Protein AF-A0A447R0S0-F1 (afdb_monomer_lite)

Organism: NCBI:txid59203

pLDDT: mean 88.88, std 10.56, range [48.09, 97.12]

Radius of gyration: 17.07 Å; chains: 1; bounding box: 33×17×41 Å

Secondary structure (DSSP, 8-state):
--HHHHHHHHHHHTSS-SS---------TT---HHHHHHHHHHHHHH--

Sequence (49 aa):
MTQAIQLAEVLERLVRPQRLSFIEVMLPKADLPELLRTVTRALEARNGG

Structure (mmCIF, N/CA/C/O backbone):
data_AF-A0A447R0S0-F1
#
_entry.id   AF-A0A447R0S0-F1
#
loop_
_atom_site.group_PDB
_atom_site.id
_atom_site.type_symbol
_atom_site.label_atom_id
_atom_site.label_alt_id
_atom_site.label_comp_id
_atom_site.label_asym_id
_atom_site.label_entity_id
_atom_site.label_seq_id
_atom_site.pdbx_PDB_ins_code
_atom_site.Cartn_x
_atom_site.Cartn_y
_atom_site.Cartn_z
_atom_site.occupancy
_atom_site.B_iso_or_equiv
_atom_site.auth_seq_id
_atom_site.auth_comp_id
_atom_site.auth_asym_id
_atom_site.auth_atom_id
_atom_site.pdbx_PDB_model_num
ATOM 1 N N . MET A 1 1 ? 8.961 -7.586 10.389 1.00 48.09 1 MET A N 1
ATOM 2 C CA . MET A 1 1 ? 7.582 -7.991 10.035 1.00 48.09 1 MET A CA 1
ATOM 3 C C . MET A 1 1 ? 6.592 -7.532 11.110 1.00 48.09 1 MET A C 1
ATOM 5 O O . MET A 1 1 ? 6.030 -8.362 11.803 1.00 48.09 1 MET A O 1
ATOM 9 N N . THR A 1 2 ? 6.402 -6.223 11.305 1.00 58.19 2 THR A N 1
ATOM 10 C CA . THR A 1 2 ? 5.621 -5.715 12.460 1.00 58.19 2 THR A CA 1
ATOM 11 C C . THR A 1 2 ? 4.554 -4.673 12.109 1.00 58.19 2 THR A C 1
ATOM 13 O O . THR A 1 2 ? 3.616 -4.513 12.875 1.00 58.19 2 THR A O 1
ATOM 16 N N . GLN A 1 3 ? 4.625 -4.008 10.949 1.00 69.31 3 GLN A N 1
ATOM 17 C CA . GLN A 1 3 ? 3.693 -2.918 10.603 1.00 69.31 3 GLN A CA 1
ATOM 18 C C . GLN A 1 3 ? 2.344 -3.409 10.054 1.00 69.31 3 GLN A C 1
ATOM 20 O O . GLN A 1 3 ? 1.304 -2.850 10.385 1.00 69.31 3 GLN A O 1
ATOM 25 N N . ALA A 1 4 ? 2.336 -4.491 9.267 1.00 77.50 4 ALA A N 1
ATOM 26 C CA . ALA A 1 4 ? 1.098 -5.042 8.707 1.00 77.50 4 ALA A CA 1
ATOM 27 C C . ALA A 1 4 ? 0.148 -5.586 9.792 1.00 77.50 4 ALA A C 1
ATOM 29 O O . ALA A 1 4 ? -1.064 -5.442 9.672 1.00 77.50 4 ALA A O 1
ATOM 30 N N . ILE A 1 5 ? 0.704 -6.155 10.870 1.00 81.06 5 ILE A N 1
ATOM 31 C CA . ILE A 1 5 ? -0.067 -6.688 12.004 1.00 81.06 5 ILE A CA 1
ATOM 32 C C . ILE A 1 5 ? -0.772 -5.544 12.747 1.00 81.06 5 ILE A C 1
ATOM 34 O O . ILE A 1 5 ? -1.968 -5.622 12.999 1.00 81.06 5 ILE A O 1
ATOM 38 N N . GLN A 1 6 ? -0.066 -4.437 12.999 1.00 86.31 6 GLN A N 1
ATOM 39 C CA . GLN A 1 6 ? -0.636 -3.260 13.666 1.00 86.31 6 GLN A CA 1
ATOM 40 C C . GLN A 1 6 ? -1.799 -2.650 12.874 1.00 86.31 6 GLN A C 1
ATOM 42 O O . GLN A 1 6 ? -2.829 -2.306 13.450 1.00 86.31 6 GLN A O 1
ATOM 47 N N . LEU A 1 7 ? -1.658 -2.530 11.549 1.00 91.44 7 LEU A N 1
ATOM 48 C CA . LEU A 1 7 ? -2.730 -2.003 10.705 1.00 91.44 7 LEU A CA 1
ATOM 49 C C . LEU A 1 7 ? -3.957 -2.926 10.712 1.00 91.44 7 LEU A C 1
ATOM 51 O O . LEU A 1 7 ? -5.078 -2.435 10.829 1.00 91.44 7 LEU A O 1
ATOM 55 N N . ALA A 1 8 ? -3.754 -4.244 10.628 1.00 93.00 8 ALA A N 1
ATOM 56 C CA . ALA A 1 8 ? -4.845 -5.216 10.663 1.00 93.00 8 ALA A CA 1
ATOM 57 C C . ALA A 1 8 ? -5.653 -5.122 11.970 1.00 93.00 8 ALA A C 1
ATOM 59 O O . ALA A 1 8 ? -6.875 -5.000 11.924 1.00 93.00 8 ALA A O 1
ATOM 60 N N . GLU A 1 9 ? -4.980 -5.064 13.121 1.00 92.25 9 GLU A N 1
ATOM 61 C CA . GLU A 1 9 ? -5.632 -4.927 14.431 1.00 92.25 9 GLU A CA 1
ATOM 62 C C . GLU A 1 9 ? -6.440 -3.624 14.556 1.00 92.25 9 GLU A C 1
ATOM 64 O O . GLU A 1 9 ? -7.545 -3.607 15.106 1.00 92.25 9 GLU A O 1
ATOM 69 N N . VAL A 1 10 ? -5.913 -2.509 14.037 1.00 90.88 10 VAL A N 1
ATOM 70 C CA . VAL A 1 10 ? -6.637 -1.229 14.037 1.00 90.88 10 VAL A CA 1
ATOM 71 C C . VAL A 1 10 ? -7.877 -1.310 13.146 1.00 90.88 10 VAL A C 1
ATOM 73 O O . VAL A 1 10 ? -8.941 -0.834 13.543 1.00 90.88 10 VAL A O 1
ATOM 76 N N . LEU A 1 11 ? -7.773 -1.943 11.976 1.00 94.19 11 LEU A N 1
ATOM 77 C CA . LEU A 1 11 ? -8.903 -2.120 11.064 1.00 94.19 11 LEU A CA 1
ATOM 78 C C . LEU A 1 11 ? -9.995 -3.015 11.667 1.00 94.19 11 LEU A C 1
ATOM 80 O O . LEU A 1 11 ? -11.172 -2.667 11.573 1.00 94.19 11 LEU A O 1
ATOM 84 N N . GLU A 1 12 ? -9.634 -4.102 12.353 1.00 94.50 12 GLU A N 1
ATOM 85 C CA . GLU A 1 12 ? -10.594 -4.976 13.047 1.00 94.50 12 GLU A CA 1
ATOM 86 C C . GLU A 1 12 ? -11.396 -4.225 14.120 1.00 94.50 12 GLU A C 1
ATOM 88 O O . GLU A 1 12 ? -12.612 -4.399 14.250 1.00 94.50 12 GLU A O 1
ATOM 93 N N . ARG A 1 13 ? -10.748 -3.312 14.851 1.00 91.06 13 ARG A N 1
ATOM 94 C CA . ARG A 1 13 ? -11.411 -2.471 15.863 1.00 91.06 13 ARG A CA 1
ATOM 95 C C . ARG A 1 13 ? -12.340 -1.416 15.257 1.00 91.06 13 ARG A C 1
ATOM 97 O O . ARG A 1 13 ? -13.192 -0.880 15.967 1.00 91.06 13 ARG A O 1
ATOM 104 N N . LEU A 1 14 ? -12.193 -1.123 13.966 1.00 93.25 14 LEU 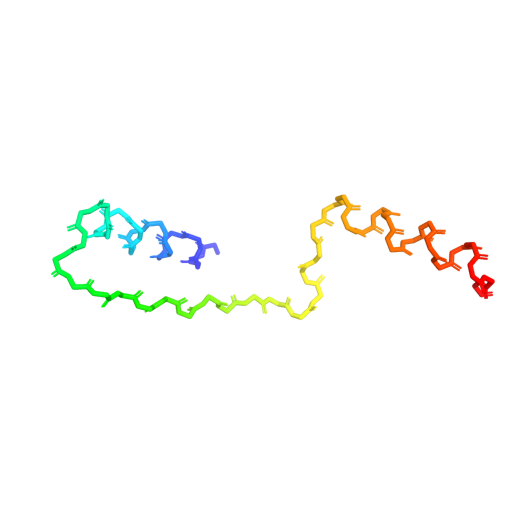A N 1
ATOM 105 C CA . LEU A 1 14 ? -12.927 -0.083 13.245 1.00 93.25 14 LEU A CA 1
ATOM 106 C C . LEU A 1 14 ? -13.981 -0.633 12.274 1.00 93.25 14 LEU A C 1
ATOM 108 O O . LEU A 1 14 ? -14.544 0.137 11.502 1.00 93.25 14 LEU A O 1
ATOM 112 N N . VAL A 1 15 ? -14.321 -1.925 12.351 1.00 92.62 15 VAL A N 1
ATOM 113 C CA . VAL A 1 15 ? -15.374 -2.549 11.520 1.00 92.62 15 VAL A CA 1
ATOM 114 C C . VAL A 1 15 ? -16.752 -1.905 11.741 1.00 92.62 15 VAL A C 1
ATOM 116 O O . VAL A 1 15 ? -17.565 -1.835 10.821 1.00 92.62 15 VAL A O 1
ATOM 119 N N . ARG A 1 16 ? -17.032 -1.414 12.956 1.00 91.56 16 ARG A N 1
ATOM 120 C CA . ARG A 1 16 ? 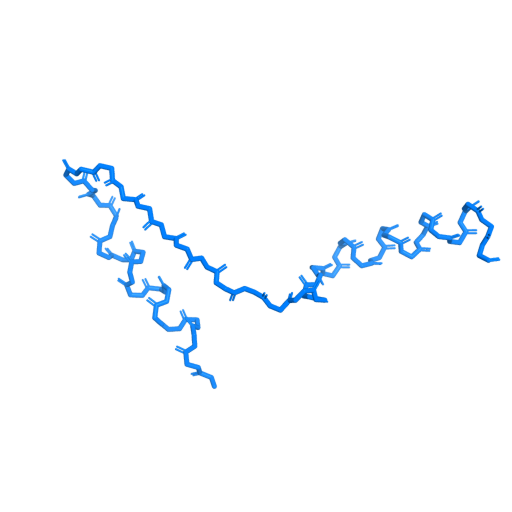-18.259 -0.667 13.296 1.00 91.56 16 ARG A CA 1
ATOM 121 C C . ARG A 1 16 ? -17.908 0.613 14.055 1.00 91.56 16 ARG A C 1
ATOM 123 O O . ARG A 1 16 ? -18.034 0.655 15.282 1.00 91.56 16 ARG A O 1
ATOM 130 N N . PRO A 1 17 ? -17.425 1.650 13.357 1.00 88.31 17 PRO A N 1
ATOM 131 C CA . PRO A 1 17 ? -16.912 2.835 14.013 1.00 88.31 17 PRO A CA 1
ATOM 132 C C . PRO A 1 17 ? -18.075 3.683 14.537 1.00 88.31 17 PRO A C 1
ATOM 134 O O . PRO A 1 17 ? -18.974 4.066 13.795 1.00 88.31 17 PRO A O 1
ATOM 137 N N . GLN A 1 18 ? -18.053 3.997 15.833 1.00 90.44 18 GLN A N 1
ATOM 138 C CA . GLN A 1 18 ? -19.036 4.901 16.449 1.00 90.44 18 GLN A CA 1
ATOM 139 C C . GLN A 1 18 ? -18.737 6.378 16.143 1.00 90.44 18 GLN A C 1
ATOM 141 O O . GLN A 1 18 ? -19.589 7.241 16.339 1.00 90.44 18 GLN A O 1
ATOM 146 N N . ARG A 1 19 ? -17.514 6.679 15.685 1.00 92.25 19 ARG A N 1
ATOM 147 C CA . ARG A 1 19 ? -17.039 8.010 15.284 1.00 92.25 19 ARG A CA 1
ATOM 148 C C . ARG A 1 19 ? -16.073 7.894 14.109 1.00 92.25 19 ARG A C 1
ATOM 150 O O . ARG A 1 19 ? -15.447 6.851 13.924 1.00 92.25 19 ARG A O 1
ATOM 157 N N . LEU A 1 20 ? -15.922 8.985 13.358 1.00 94.88 20 LEU A N 1
ATOM 158 C CA . LEU A 1 20 ? -14.902 9.095 12.317 1.00 94.88 20 LEU A CA 1
ATOM 159 C C . LEU A 1 20 ? -13.520 8.753 12.889 1.00 94.88 20 LEU A C 1
ATOM 161 O O . LEU A 1 20 ? -13.156 9.216 13.969 1.00 94.88 20 LEU A O 1
ATOM 165 N N . SER A 1 21 ? -12.774 7.941 12.147 1.00 93.44 21 SER A N 1
ATOM 166 C CA . SER A 1 21 ? -11.436 7.486 12.512 1.00 93.44 21 SER A CA 1
ATOM 167 C C . SER A 1 21 ? -10.483 7.755 11.354 1.00 93.44 21 SER A C 1
ATOM 169 O O . SER A 1 21 ? -10.840 7.543 10.197 1.00 93.44 21 SER A O 1
ATOM 171 N N . PHE A 1 22 ? -9.284 8.236 11.670 1.00 93.94 22 PHE A N 1
ATOM 172 C CA . PHE A 1 22 ? -8.221 8.507 10.709 1.00 93.94 22 PHE A CA 1
ATOM 173 C C . PHE A 1 22 ? -7.030 7.606 11.028 1.00 93.94 22 PHE A C 1
ATOM 175 O O . PHE A 1 22 ? -6.619 7.523 12.186 1.00 93.94 22 PHE A O 1
ATOM 182 N N . ILE A 1 23 ? -6.504 6.920 10.014 1.00 92.50 23 ILE A N 1
ATOM 183 C CA . ILE A 1 23 ? -5.367 6.007 10.148 1.00 92.50 23 ILE A CA 1
ATOM 184 C C . ILE A 1 23 ? -4.281 6.491 9.196 1.00 92.50 23 ILE A C 1
ATOM 186 O O . ILE A 1 23 ? -4.431 6.401 7.978 1.00 92.50 23 ILE A O 1
ATOM 190 N N . GLU A 1 24 ? -3.188 7.000 9.751 1.00 92.94 24 GLU A N 1
ATOM 191 C CA . GLU A 1 24 ? -1.996 7.317 8.975 1.00 92.94 24 GLU A CA 1
ATOM 192 C C . GLU A 1 24 ? -1.179 6.037 8.763 1.00 92.94 24 GLU A C 1
ATOM 194 O O . GLU A 1 24 ? -0.705 5.420 9.718 1.00 92.94 24 GLU A O 1
ATOM 199 N N . VAL A 1 25 ? -1.041 5.618 7.503 1.00 91.88 25 VAL A N 1
ATOM 200 C CA . VAL A 1 25 ? -0.263 4.433 7.124 1.00 91.88 25 VAL A CA 1
ATOM 201 C C . VAL A 1 25 ? 1.059 4.886 6.522 1.00 91.88 25 VAL A C 1
ATOM 203 O O . VAL A 1 25 ? 1.096 5.480 5.447 1.00 91.88 25 VAL A O 1
ATOM 206 N N . MET A 1 26 ? 2.153 4.580 7.213 1.00 90.19 26 MET A N 1
ATOM 207 C CA . MET A 1 26 ? 3.498 4.898 6.745 1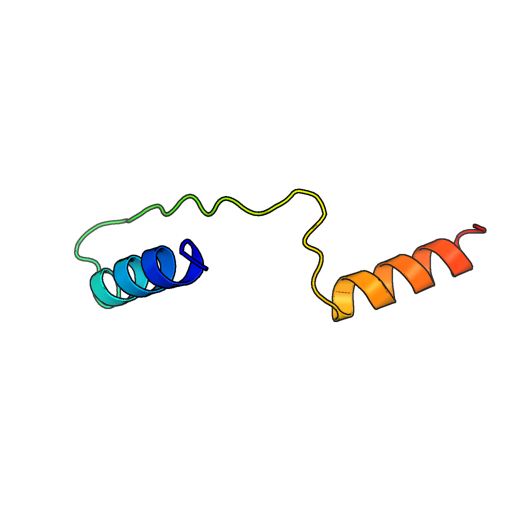.00 90.19 26 MET A CA 1
ATOM 208 C C . MET A 1 26 ? 3.958 3.841 5.742 1.00 90.19 26 MET A C 1
ATOM 210 O O . MET A 1 26 ? 4.132 2.679 6.103 1.00 90.19 26 MET A O 1
ATOM 214 N N . LEU A 1 27 ? 4.179 4.251 4.494 1.00 89.94 27 LEU A N 1
ATOM 215 C CA . LEU A 1 27 ? 4.717 3.397 3.434 1.00 89.94 27 LEU A CA 1
ATOM 216 C C . LEU A 1 27 ? 6.089 3.908 2.970 1.00 89.94 27 LEU A C 1
ATOM 2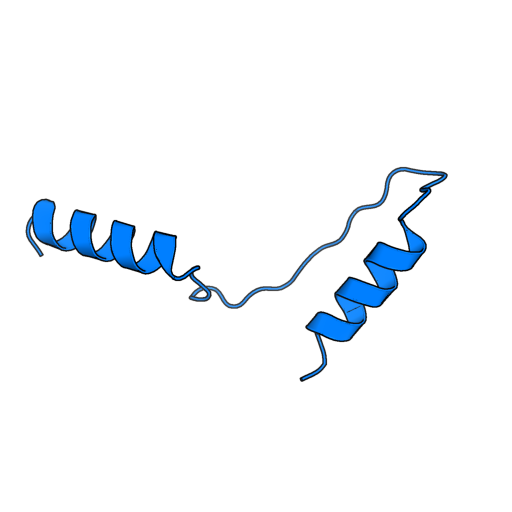18 O O . LEU A 1 27 ? 6.336 5.120 2.976 1.00 89.94 27 LEU A O 1
ATOM 222 N N . PRO A 1 28 ? 7.000 3.019 2.537 1.00 89.50 28 PRO A N 1
ATOM 223 C CA . PRO A 1 28 ? 8.228 3.440 1.878 1.00 89.50 28 PRO A CA 1
ATOM 224 C C . PRO A 1 28 ? 7.916 4.230 0.601 1.00 89.50 28 PRO A C 1
ATOM 226 O O . PRO A 1 28 ? 7.054 3.848 -0.183 1.00 89.50 28 PRO A O 1
ATOM 229 N N . LYS A 1 29 ? 8.681 5.293 0.325 1.00 83.31 29 LYS A N 1
ATOM 230 C CA . LYS A 1 29 ? 8.470 6.149 -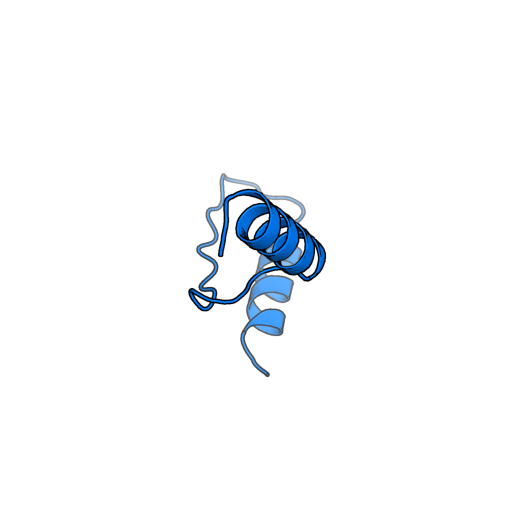0.862 1.00 83.31 29 LYS A CA 1
ATOM 231 C C . LYS A 1 29 ? 8.513 5.396 -2.199 1.00 83.31 29 LYS A C 1
ATOM 233 O O . LYS A 1 29 ? 7.922 5.849 -3.168 1.00 83.31 29 LYS A O 1
ATOM 238 N N . ALA A 1 30 ? 9.245 4.284 -2.255 1.00 86.88 30 ALA A N 1
ATOM 239 C CA . ALA A 1 30 ? 9.431 3.474 -3.458 1.00 86.88 30 ALA A CA 1
ATOM 240 C C . ALA A 1 30 ? 8.544 2.212 -3.491 1.00 86.88 30 ALA A C 1
ATOM 242 O O . ALA A 1 30 ? 8.743 1.345 -4.349 1.00 86.88 30 ALA A O 1
ATOM 243 N N . ASP A 1 31 ? 7.598 2.077 -2.557 1.00 87.00 31 ASP A N 1
ATOM 244 C CA . ASP A 1 31 ? 6.709 0.919 -2.484 1.00 87.00 31 ASP A CA 1
ATOM 245 C C . ASP A 1 31 ? 5.580 1.031 -3.516 1.00 87.00 31 ASP A C 1
ATOM 247 O O . ASP A 1 31 ? 4.490 1.539 -3.254 1.00 87.00 31 ASP A O 1
ATOM 251 N N . LEU A 1 32 ? 5.899 0.626 -4.746 1.00 90.88 32 LEU A N 1
ATOM 252 C CA . LEU A 1 32 ? 4.987 0.675 -5.880 1.00 90.88 32 LEU A CA 1
ATOM 253 C C . LEU A 1 32 ? 4.378 -0.716 -6.144 1.00 90.88 32 LEU A C 1
ATOM 255 O O . LEU A 1 32 ? 5.135 -1.667 -6.391 1.00 90.88 32 LEU A O 1
ATOM 259 N N . PRO A 1 33 ? 3.037 -0.844 -6.170 1.00 94.19 33 PRO A N 1
ATOM 260 C CA . PRO A 1 33 ? 2.354 -2.069 -6.575 1.00 94.19 33 PRO A CA 1
ATOM 261 C C . PRO A 1 33 ? 2.847 -2.590 -7.927 1.00 94.19 33 PRO A C 1
ATOM 263 O O . PRO A 1 33 ? 3.166 -1.807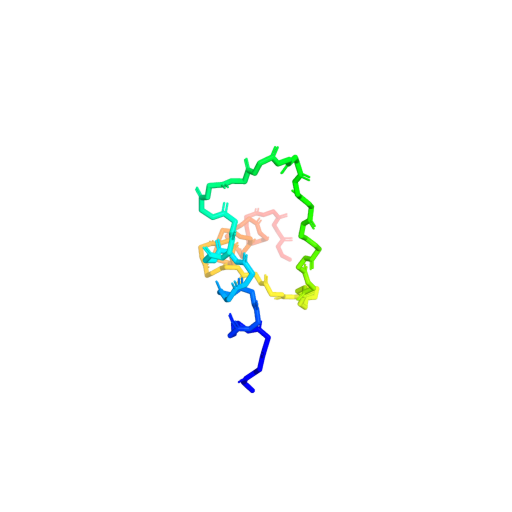 -8.821 1.00 94.19 33 PRO A O 1
ATOM 266 N N . GLU A 1 34 ? 2.878 -3.912 -8.098 1.00 94.06 34 GLU A N 1
ATOM 267 C CA . GLU A 1 34 ? 3.436 -4.560 -9.294 1.00 94.06 34 GLU A CA 1
ATOM 268 C C . GLU A 1 34 ? 2.803 -4.053 -10.595 1.00 94.06 34 GLU A C 1
ATOM 270 O O . GLU A 1 34 ? 3.517 -3.705 -11.536 1.00 94.06 34 GLU A O 1
ATOM 275 N N . LEU A 1 35 ? 1.474 -3.920 -10.622 1.00 95.38 35 LEU A N 1
ATOM 276 C CA . LEU A 1 35 ? 0.765 -3.361 -11.770 1.00 95.38 35 LEU A CA 1
ATOM 277 C C . LEU A 1 35 ? 1.270 -1.954 -12.108 1.00 95.38 35 LEU A C 1
ATOM 279 O O . LEU A 1 35 ? 1.611 -1.678 -13.257 1.00 95.38 35 LEU A O 1
ATOM 283 N N . LEU A 1 36 ? 1.352 -1.076 -11.105 1.00 95.12 36 LEU A N 1
ATOM 284 C CA . LEU A 1 36 ? 1.820 0.292 -11.301 1.00 95.12 36 LEU A CA 1
ATOM 285 C C . LEU A 1 36 ? 3.284 0.320 -11.741 1.00 95.12 36 LEU A C 1
ATOM 287 O O . LEU A 1 36 ? 3.626 1.090 -12.627 1.00 95.12 36 LEU A O 1
ATOM 291 N N . ARG A 1 37 ? 4.133 -0.568 -11.220 1.00 95.06 37 ARG A N 1
ATOM 292 C CA . ARG A 1 37 ? 5.526 -0.708 -11.667 1.00 95.06 37 ARG A CA 1
ATOM 293 C C . ARG A 1 37 ? 5.619 -1.062 -13.147 1.00 95.06 37 ARG A C 1
ATOM 295 O O . ARG A 1 37 ? 6.429 -0.478 -13.864 1.00 95.06 37 ARG A O 1
ATOM 302 N N . THR A 1 38 ? 4.797 -2.000 -13.604 1.00 96.50 38 THR A N 1
ATOM 303 C CA . THR A 1 38 ? 4.759 -2.418 -15.010 1.00 96.50 38 THR A CA 1
ATOM 304 C C . THR A 1 38 ? 4.263 -1.293 -15.910 1.00 96.50 38 THR A C 1
ATOM 306 O O . THR A 1 38 ? 4.885 -1.006 -16.932 1.00 96.50 38 THR A O 1
ATOM 309 N N . VAL A 1 39 ? 3.187 -0.611 -15.507 1.00 96.31 39 VAL A N 1
ATOM 310 C CA . VAL A 1 39 ? 2.634 0.523 -16.258 1.00 96.31 39 VAL A CA 1
ATOM 311 C C . VAL A 1 39 ? 3.633 1.678 -16.320 1.00 96.31 39 VAL A C 1
ATOM 313 O O . VAL A 1 39 ? 3.885 2.185 -17.409 1.00 96.31 39 VAL A O 1
ATOM 316 N N . THR A 1 40 ? 4.255 2.057 -15.200 1.00 94.94 40 THR A N 1
ATOM 317 C CA . THR A 1 40 ? 5.273 3.118 -15.163 1.00 94.94 40 THR A CA 1
ATOM 318 C C . THR A 1 40 ? 6.430 2.807 -16.108 1.00 94.94 40 THR A C 1
ATOM 320 O O . THR A 1 40 ? 6.772 3.655 -16.925 1.00 94.94 40 THR A O 1
ATOM 323 N N . ARG A 1 41 ? 6.957 1.575 -16.101 1.00 95.31 41 ARG A N 1
ATOM 324 C CA . ARG A 1 41 ? 8.021 1.160 -17.036 1.00 95.31 41 ARG A CA 1
ATOM 325 C C . ARG A 1 41 ? 7.594 1.249 -18.500 1.00 95.31 41 ARG A C 1
ATOM 327 O O . ARG A 1 41 ? 8.375 1.676 -19.343 1.00 95.31 41 ARG A O 1
ATOM 334 N N . ALA A 1 42 ? 6.365 0.843 -18.817 1.00 96.75 42 ALA A N 1
ATOM 335 C CA . ALA A 1 42 ? 5.843 0.932 -20.179 1.00 96.75 42 ALA A CA 1
ATOM 336 C C . ALA A 1 42 ? 5.684 2.392 -20.634 1.00 96.75 42 ALA A C 1
ATOM 338 O O . ALA A 1 42 ? 5.979 2.720 -21.784 1.00 96.75 42 ALA A O 1
ATOM 339 N N . LEU A 1 43 ? 5.249 3.274 -19.728 1.00 97.12 43 LEU A N 1
ATOM 340 C CA . LEU A 1 43 ? 5.160 4.710 -19.981 1.00 97.12 43 LEU A CA 1
ATOM 341 C C . LEU A 1 43 ? 6.545 5.338 -20.173 1.00 97.12 43 LEU A C 1
ATOM 343 O O . LEU A 1 43 ? 6.717 6.095 -21.123 1.00 97.12 43 LEU A O 1
ATOM 347 N N . GLU A 1 44 ? 7.527 5.003 -19.334 1.00 96.00 44 GLU A N 1
ATOM 348 C CA . GLU A 1 44 ? 8.923 5.446 -19.475 1.00 96.00 44 GLU A CA 1
ATOM 349 C C . GLU A 1 44 ? 9.511 5.002 -20.821 1.00 96.00 44 GLU A C 1
ATOM 351 O O . GLU A 1 44 ? 10.001 5.831 -21.584 1.00 96.00 44 GLU A O 1
ATOM 356 N N . ALA A 1 45 ? 9.362 3.721 -21.177 1.00 95.75 45 ALA A N 1
ATOM 357 C CA . ALA A 1 45 ? 9.830 3.192 -22.458 1.00 95.75 45 ALA A CA 1
ATOM 358 C C . ALA A 1 45 ? 9.171 3.892 -23.661 1.00 95.75 45 ALA A C 1
ATOM 360 O O . ALA A 1 45 ? 9.830 4.151 -24.667 1.00 95.75 45 ALA A O 1
ATOM 361 N N . ARG A 1 46 ? 7.877 4.226 -23.561 1.00 95.25 46 ARG A N 1
ATOM 362 C CA . ARG A 1 46 ? 7.134 4.925 -24.621 1.00 95.25 46 ARG A CA 1
ATOM 363 C C . ARG A 1 46 ? 7.507 6.400 -24.736 1.00 95.25 46 ARG A C 1
ATOM 365 O O . ARG A 1 46 ? 7.547 6.923 -25.846 1.00 95.25 46 ARG A O 1
ATOM 372 N N . ASN A 1 47 ? 7.722 7.075 -23.613 1.00 93.19 47 ASN A N 1
ATOM 373 C CA . ASN A 1 47 ? 8.025 8.505 -23.586 1.00 93.19 47 ASN A CA 1
ATOM 374 C C . ASN A 1 47 ? 9.486 8.809 -23.962 1.00 93.19 47 ASN A C 1
ATOM 376 O O . ASN A 1 47 ? 9.850 9.979 -24.038 1.00 93.19 47 ASN A O 1
ATOM 380 N N . GLY A 1 48 ? 10.272 7.771 -24.266 1.00 74.94 48 GLY A N 1
ATOM 381 C CA . GLY A 1 48 ? 11.651 7.870 -24.724 1.00 74.94 48 GLY A CA 1
ATOM 382 C C . GLY A 1 48 ? 12.610 7.876 -23.548 1.00 74.94 48 GLY A C 1
ATOM 383 O O . GLY A 1 48 ? 13.106 8.941 -23.204 1.00 74.94 48 GLY A O 1
ATOM 384 N N . GLY A 1 49 ? 12.819 6.701 -22.940 1.00 55.66 49 GLY A N 1
ATOM 385 C CA . GLY A 1 49 ? 13.803 6.506 -21.868 1.00 55.66 49 GLY A CA 1
ATOM 386 C C . GLY A 1 49 ? 15.129 7.214 -22.122 1.00 55.66 49 GLY A C 1
ATOM 387 O O . GLY A 1 49 ? 15.558 7.260 -23.298 1.00 55.66 49 GLY A O 1
#

Foldseek 3Di:
DPQVVVVVVVVVVPPPPPDDDDDDRDDDPPPDPPVRVVVVVVVCVVVPD